Protein AF-A0A9E1YUM0-F1 (afdb_monomer_lite)

pLDDT: mean 78.28, std 11.98, range [48.81, 92.5]

Secondary structure (DSSP, 8-state):
-PPP------------STTSSHHHHHHHHHTS--S---SSS---SS-----------

Sequence (57 aa):
MTEDPTMRCGFVAVFGPPNAGKSTLVNAIVGAKVSIVTHKVQTTRGRVMGIRNIEGD

Radius of gyration: 15.19 Å; chains: 1; bounding box: 21×34×44 Å

Foldseek 3Di:
DDDDDDDDDDDDDFDDDWLPCSQVVLCVQLVHNQADHDPDTPRDPDDTDGDHDDDDD

Structure (mmCIF, N/CA/C/O backbone):
data_AF-A0A9E1YUM0-F1
#
_entry.id   AF-A0A9E1YUM0-F1
#
loop_
_atom_site.group_PDB
_atom_site.id
_atom_site.type_symbol
_atom_site.label_atom_id
_atom_site.label_alt_id
_atom_site.label_comp_id
_atom_site.label_asym_id
_atom_site.label_entity_id
_atom_site.label_seq_id
_atom_site.pdbx_PDB_ins_code
_atom_site.Cartn_x
_atom_site.Cartn_y
_atom_site.Cartn_z
_atom_site.occupancy
_atom_site.B_iso_or_equiv
_atom_site.auth_seq_id
_atom_site.auth_comp_id
_atom_site.auth_asym_id
_atom_site.auth_atom_id
_atom_site.pdbx_PDB_model_num
ATOM 1 N N . MET A 1 1 ? 13.155 -21.012 27.409 1.00 48.81 1 MET A N 1
ATOM 2 C CA . MET A 1 1 ? 12.279 -19.826 27.466 1.00 48.81 1 MET A CA 1
ATOM 3 C C . MET A 1 1 ? 11.939 -19.503 26.032 1.00 48.81 1 MET A C 1
ATOM 5 O O . MET A 1 1 ? 12.827 -19.128 25.284 1.00 48.81 1 MET A O 1
ATOM 9 N N . THR A 1 2 ? 10.728 -19.857 25.630 1.00 49.19 2 THR A N 1
ATOM 10 C CA . THR A 1 2 ? 10.202 -19.719 24.270 1.00 49.19 2 THR A CA 1
ATOM 11 C C . THR A 1 2 ? 10.025 -18.229 23.976 1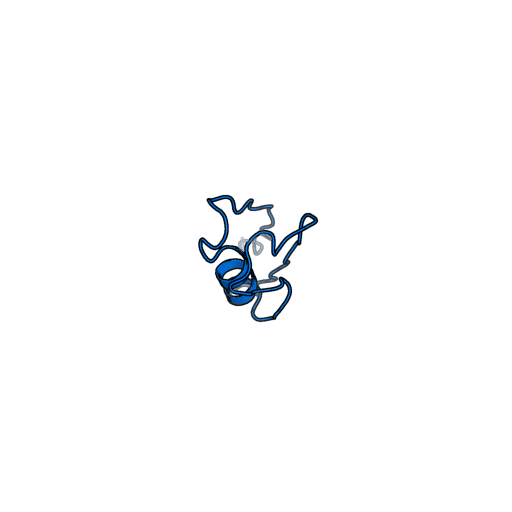.00 49.19 2 THR A C 1
ATOM 13 O O . THR A 1 2 ? 9.512 -17.516 24.833 1.00 49.19 2 THR A O 1
ATOM 16 N N . GLU A 1 3 ? 10.505 -17.745 22.831 1.00 63.50 3 GLU A N 1
ATOM 17 C CA . GLU A 1 3 ? 10.278 -16.358 22.413 1.00 63.50 3 GLU A CA 1
ATOM 18 C C . GLU A 1 3 ? 8.781 -16.156 22.141 1.00 63.50 3 GLU A C 1
ATOM 20 O O . GLU A 1 3 ? 8.187 -16.902 21.362 1.00 63.50 3 GLU A O 1
ATOM 25 N N . ASP A 1 4 ? 8.163 -15.169 22.794 1.00 65.44 4 ASP A N 1
ATOM 26 C CA . ASP A 1 4 ? 6.816 -14.727 22.434 1.00 65.44 4 ASP A CA 1
ATOM 27 C C . ASP A 1 4 ? 6.854 -14.111 21.025 1.00 65.44 4 ASP A C 1
ATOM 29 O O . ASP A 1 4 ? 7.742 -13.292 20.743 1.00 65.44 4 ASP A O 1
ATOM 33 N N . PRO A 1 5 ? 5.903 -14.445 20.130 1.00 68.69 5 PRO A N 1
ATOM 34 C CA . PRO A 1 5 ? 5.864 -13.854 18.802 1.00 68.69 5 PRO A CA 1
ATOM 35 C C . PRO A 1 5 ? 5.701 -12.341 18.944 1.00 68.69 5 PRO A C 1
ATOM 37 O O . PRO A 1 5 ? 4.691 -11.833 19.438 1.00 68.69 5 PRO A O 1
ATOM 40 N N . THR A 1 6 ? 6.732 -11.598 18.545 1.00 79.81 6 THR A N 1
ATOM 41 C CA . THR A 1 6 ? 6.737 -10.146 18.702 1.00 79.81 6 THR A CA 1
ATOM 42 C C . THR A 1 6 ? 5.748 -9.550 17.708 1.00 79.81 6 THR A C 1
ATOM 44 O O . THR A 1 6 ? 6.019 -9.497 16.508 1.00 79.81 6 THR A O 1
ATOM 47 N N . MET A 1 7 ? 4.601 -9.080 18.196 1.00 81.56 7 MET A N 1
ATOM 48 C CA . MET A 1 7 ? 3.643 -8.338 17.379 1.00 81.56 7 MET A CA 1
ATOM 49 C C . MET A 1 7 ? 4.280 -7.033 16.889 1.00 81.56 7 MET A C 1
ATOM 51 O O . MET A 1 7 ? 4.715 -6.202 17.688 1.00 81.56 7 MET A O 1
ATOM 55 N N . ARG A 1 8 ? 4.341 -6.847 15.566 1.00 85.75 8 ARG A N 1
ATOM 56 C CA . ARG A 1 8 ? 4.911 -5.651 14.927 1.00 85.75 8 ARG A CA 1
ATOM 57 C C . ARG A 1 8 ? 3.827 -4.880 14.187 1.00 85.75 8 ARG A C 1
ATOM 59 O O . ARG A 1 8 ? 3.090 -5.447 13.387 1.00 85.75 8 ARG A O 1
ATOM 66 N N . CYS A 1 9 ? 3.766 -3.571 14.410 1.00 89.88 9 CYS A N 1
ATOM 67 C CA . CYS A 1 9 ? 2.896 -2.661 13.671 1.00 89.88 9 CYS A CA 1
ATOM 68 C C . CYS A 1 9 ? 3.608 -1.326 13.410 1.00 89.88 9 CYS A C 1
ATOM 70 O O . CYS A 1 9 ? 4.558 -0.963 14.104 1.00 89.88 9 CYS A O 1
ATOM 72 N N . GLY A 1 10 ? 3.172 -0.597 12.383 1.00 91.50 10 GLY A N 1
ATOM 73 C CA . GLY A 1 10 ? 3.759 0.689 12.021 1.00 91.50 10 GLY A CA 1
ATOM 74 C C . GLY A 1 10 ? 3.017 1.375 10.880 1.00 91.50 10 GLY A C 1
ATOM 75 O O . GLY A 1 10 ? 2.154 0.784 10.231 1.00 91.50 10 GLY A O 1
ATOM 76 N N . PHE A 1 11 ? 3.368 2.635 10.632 1.00 92.50 11 PHE A N 1
ATOM 77 C CA . PHE A 1 11 ? 2.824 3.432 9.534 1.00 92.50 11 PHE A CA 1
ATOM 78 C C . PHE A 1 11 ? 3.883 3.639 8.455 1.00 92.50 11 PHE A C 1
ATOM 80 O O . PHE A 1 11 ? 5.039 3.929 8.757 1.00 92.50 11 PHE A O 1
ATOM 87 N N . VAL A 1 12 ? 3.471 3.547 7.192 1.00 91.75 12 VAL A N 1
ATOM 88 C CA . VAL A 1 12 ? 4.328 3.808 6.031 1.00 91.75 12 VAL A CA 1
ATOM 89 C C . VAL A 1 12 ? 3.648 4.843 5.150 1.00 91.75 12 VAL A C 1
ATOM 91 O O . VAL A 1 12 ? 2.473 4.707 4.808 1.00 91.75 12 VAL A O 1
ATOM 94 N N . ALA A 1 13 ? 4.385 5.886 4.779 1.00 91.38 13 ALA A N 1
ATOM 95 C CA . ALA A 1 13 ? 3.891 6.915 3.880 1.00 91.38 13 ALA A CA 1
ATOM 96 C C . ALA A 1 13 ? 4.432 6.695 2.460 1.00 91.38 13 ALA A C 1
ATOM 98 O O . ALA A 1 13 ? 5.623 6.459 2.271 1.00 91.38 13 ALA A O 1
ATOM 99 N N . VAL A 1 14 ? 3.552 6.785 1.458 1.00 88.62 14 VAL A N 1
ATOM 100 C CA . VAL A 1 14 ? 3.892 6.579 0.041 1.00 88.62 14 VAL A CA 1
ATOM 101 C C . VAL A 1 14 ? 3.699 7.893 -0.716 1.00 88.62 14 VAL A C 1
ATOM 103 O O . VAL A 1 14 ? 2.570 8.345 -0.917 1.00 88.62 14 VAL A O 1
ATOM 106 N N . PHE A 1 15 ? 4.800 8.501 -1.162 1.00 88.25 15 PHE A N 1
ATOM 107 C CA . PHE A 1 15 ? 4.822 9.791 -1.864 1.00 88.25 15 PHE A CA 1
ATOM 108 C C . PHE A 1 15 ? 5.477 9.676 -3.247 1.00 88.25 15 PHE A C 1
ATOM 110 O O . PHE A 1 15 ? 6.136 8.690 -3.556 1.00 88.25 15 PHE A O 1
ATOM 117 N N . GLY A 1 16 ? 5.254 10.674 -4.107 1.00 88.00 16 GLY A N 1
ATOM 118 C CA . GLY A 1 16 ? 5.797 10.711 -5.468 1.00 88.00 16 GLY A CA 1
ATOM 119 C C . GLY A 1 16 ? 4.905 11.471 -6.457 1.00 88.00 16 GLY A C 1
ATOM 120 O O . GLY A 1 16 ? 3.750 11.782 -6.129 1.00 88.00 16 GLY A O 1
ATOM 121 N N . PRO A 1 17 ? 5.402 11.739 -7.679 1.00 84.88 17 PRO A N 1
ATOM 122 C CA . PRO A 1 17 ? 4.722 12.578 -8.665 1.00 84.88 17 PRO A CA 1
ATOM 123 C C . PRO A 1 17 ? 3.337 12.033 -9.054 1.00 84.88 17 PRO A C 1
ATOM 125 O O . PRO A 1 17 ? 3.056 10.841 -8.857 1.00 84.88 17 PRO A O 1
ATOM 128 N N . PRO A 1 18 ? 2.421 12.879 -9.564 1.00 80.81 18 PRO A N 1
ATOM 129 C CA . PRO A 1 18 ? 1.118 12.433 -10.057 1.00 80.81 18 PRO A CA 1
ATOM 130 C C . PRO A 1 18 ? 1.253 11.232 -11.004 1.00 80.81 18 PRO A C 1
ATOM 132 O O . PRO A 1 18 ? 2.189 11.162 -11.789 1.00 80.81 18 PRO A O 1
ATOM 135 N N . ASN A 1 19 ? 0.338 10.265 -10.898 1.00 79.19 19 ASN A N 1
ATOM 136 C CA . ASN A 1 19 ? 0.306 9.048 -11.724 1.00 79.19 19 ASN A CA 1
ATOM 137 C C . ASN A 1 19 ? 1.536 8.118 -11.650 1.00 79.19 19 ASN A C 1
ATOM 139 O O . ASN A 1 19 ? 1.595 7.149 -12.396 1.00 79.19 19 ASN A O 1
ATOM 143 N N . ALA A 1 20 ? 2.450 8.301 -10.692 1.00 86.06 20 ALA A N 1
ATOM 144 C CA . ALA A 1 20 ? 3.595 7.404 -10.463 1.00 86.06 20 ALA A CA 1
ATOM 145 C C . ALA A 1 20 ? 3.238 5.981 -9.962 1.00 86.06 20 ALA A C 1
ATOM 147 O O . ALA A 1 20 ? 4.085 5.288 -9.414 1.00 86.06 20 ALA A O 1
ATOM 148 N N . GLY A 1 21 ? 1.973 5.558 -10.048 1.00 85.56 21 GLY A N 1
ATOM 149 C CA . GLY A 1 21 ? 1.552 4.219 -9.619 1.00 85.56 21 GLY A CA 1
ATOM 150 C C . GLY A 1 21 ? 1.383 4.024 -8.107 1.00 85.56 21 GLY A C 1
ATOM 151 O O . GLY A 1 21 ? 1.149 2.905 -7.665 1.00 85.56 21 GLY A O 1
ATOM 152 N N . LYS A 1 22 ? 1.424 5.093 -7.300 1.00 91.00 22 LYS A N 1
ATOM 153 C CA . LYS A 1 22 ? 1.267 5.021 -5.829 1.00 91.00 22 LYS A CA 1
ATOM 154 C C . LYS A 1 22 ? 0.020 4.244 -5.388 1.00 91.00 22 LYS A C 1
ATOM 156 O O . LYS A 1 22 ? 0.111 3.352 -4.555 1.00 91.00 22 LYS A O 1
ATOM 161 N N . SER A 1 23 ? -1.142 4.545 -5.973 1.00 86.06 23 SER A N 1
ATOM 162 C CA . SER A 1 23 ? -2.396 3.843 -5.664 1.00 86.06 23 SER A CA 1
ATOM 163 C C . SER A 1 23 ? -2.366 2.373 -6.089 1.00 86.06 23 SER A C 1
ATOM 165 O O . SER A 1 23 ? -2.937 1.532 -5.404 1.00 86.06 23 SER A O 1
ATOM 167 N N . THR A 1 24 ? -1.676 2.057 -7.188 1.00 89.44 24 THR A N 1
ATOM 168 C CA . THR A 1 24 ? -1.478 0.677 -7.652 1.00 89.44 24 THR A CA 1
ATOM 169 C C . THR A 1 24 ? -0.653 -0.114 -6.644 1.00 89.44 24 THR A C 1
ATOM 171 O O . THR A 1 24 ? -1.054 -1.209 -6.263 1.00 89.44 24 THR A O 1
ATOM 174 N N . LEU A 1 25 ? 0.445 0.468 -6.151 1.00 89.44 25 LEU A N 1
ATOM 175 C CA . LEU A 1 25 ? 1.287 -0.151 -5.129 1.00 89.44 25 LEU A CA 1
ATOM 176 C C . LEU A 1 25 ? 0.516 -0.389 -3.825 1.00 89.4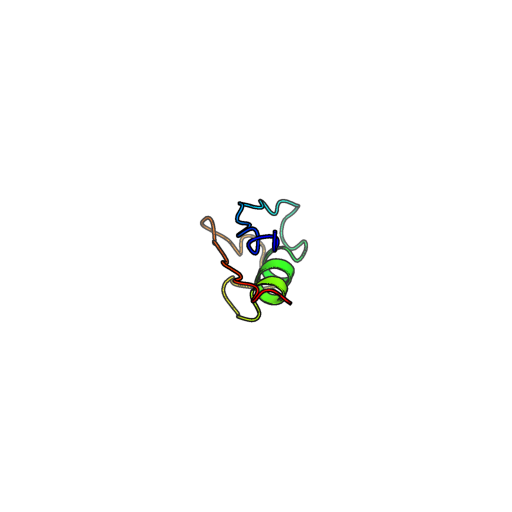4 25 LEU A C 1
ATOM 178 O O . LEU A 1 25 ? 0.563 -1.486 -3.279 1.00 89.44 25 LEU A O 1
ATOM 182 N N . VAL A 1 26 ? -0.229 0.611 -3.345 1.00 90.00 26 VAL A N 1
ATOM 183 C CA . VAL A 1 26 ? -1.032 0.477 -2.118 1.00 90.00 26 VAL A CA 1
ATOM 184 C C . VAL A 1 26 ? -2.072 -0.638 -2.259 1.00 90.00 26 VAL A C 1
ATOM 186 O O . VAL A 1 26 ? -2.194 -1.467 -1.362 1.00 90.00 26 VAL A O 1
ATOM 189 N N . ASN A 1 27 ? -2.774 -0.711 -3.394 1.00 89.50 27 ASN A N 1
ATOM 190 C CA . ASN A 1 27 ? -3.739 -1.782 -3.650 1.00 89.50 27 ASN A CA 1
ATOM 191 C C . ASN A 1 27 ? -3.075 -3.164 -3.689 1.00 89.50 27 ASN A C 1
ATOM 193 O O . ASN A 1 27 ? -3.628 -4.118 -3.148 1.00 89.50 27 ASN A O 1
ATOM 197 N N . ALA A 1 28 ? -1.890 -3.271 -4.295 1.00 89.56 28 ALA A N 1
ATOM 198 C CA . ALA A 1 28 ? -1.138 -4.521 -4.351 1.00 89.56 28 ALA A CA 1
ATOM 199 C C . ALA A 1 28 ? -0.668 -4.976 -2.960 1.00 89.56 28 ALA A C 1
ATOM 201 O O . ALA A 1 28 ? -0.786 -6.152 -2.633 1.00 89.56 28 ALA A O 1
ATOM 202 N N . ILE A 1 29 ? -0.185 -4.050 -2.122 1.00 89.81 29 ILE A N 1
ATOM 203 C CA . ILE A 1 29 ? 0.250 -4.359 -0.752 1.00 89.81 29 ILE A CA 1
ATOM 204 C C . ILE A 1 29 ? -0.933 -4.822 0.097 1.00 89.81 29 ILE A C 1
ATOM 206 O O . ILE A 1 29 ? -0.801 -5.789 0.838 1.00 89.81 29 ILE A O 1
ATOM 210 N N . VAL A 1 30 ? -2.078 -4.149 -0.001 1.00 89.00 30 VAL A N 1
ATOM 211 C CA . VAL A 1 30 ? -3.270 -4.489 0.791 1.00 89.00 30 VAL A CA 1
ATOM 212 C C . VAL A 1 30 ? -3.990 -5.730 0.248 1.00 89.00 30 VAL A C 1
ATOM 214 O O . VAL A 1 30 ? -4.718 -6.382 0.987 1.00 89.00 30 VAL A O 1
ATOM 217 N N . GLY A 1 31 ? -3.798 -6.074 -1.029 1.00 85.12 31 GLY A N 1
ATOM 218 C CA . GLY A 1 31 ? -4.494 -7.182 -1.694 1.00 85.12 31 GLY A CA 1
ATOM 219 C C . GLY A 1 31 ? -5.940 -6.860 -2.091 1.00 85.12 31 GLY A C 1
ATOM 220 O O . GLY A 1 31 ? -6.657 -7.726 -2.582 1.00 85.12 31 GLY A O 1
ATOM 221 N N . ALA A 1 32 ? -6.373 -5.610 -1.911 1.00 80.62 32 ALA A N 1
ATOM 222 C CA . ALA A 1 32 ? -7.712 -5.140 -2.239 1.00 80.62 32 ALA A CA 1
ATOM 223 C C . ALA A 1 32 ? -7.662 -3.739 -2.857 1.00 80.62 32 ALA A C 1
ATOM 225 O O . ALA A 1 32 ? -6.736 -2.956 -2.630 1.00 80.62 32 ALA A O 1
ATOM 226 N N . LYS A 1 33 ? -8.691 -3.397 -3.637 1.00 77.75 33 LYS A N 1
ATOM 227 C CA . LYS A 1 33 ? -8.814 -2.086 -4.285 1.00 77.75 33 LYS A CA 1
ATOM 228 C C . LYS A 1 33 ? -9.267 -1.021 -3.276 1.00 77.75 33 LYS A C 1
ATOM 230 O O . LYS A 1 33 ? -10.431 -0.635 -3.257 1.00 77.75 33 LYS A O 1
ATOM 235 N N . VAL A 1 34 ? -8.337 -0.550 -2.448 1.00 8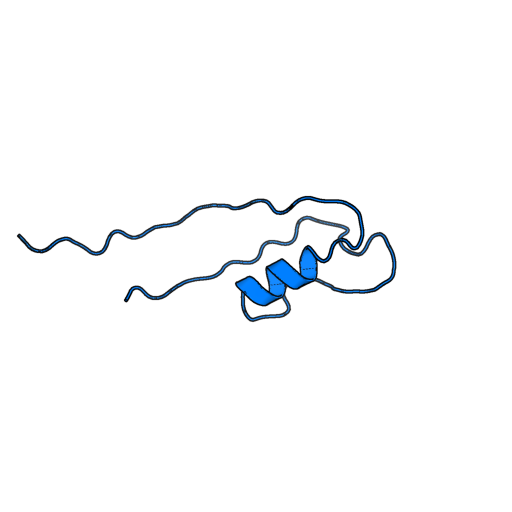0.75 34 VAL A N 1
ATOM 236 C CA . VAL A 1 34 ? -8.566 0.468 -1.403 1.00 80.75 34 VAL A CA 1
ATOM 237 C C . VAL A 1 34 ? -8.350 1.905 -1.882 1.00 80.75 34 VAL A C 1
ATOM 239 O O . VAL A 1 34 ? -8.859 2.843 -1.277 1.00 80.75 34 VAL A O 1
ATOM 242 N N . SER A 1 35 ? -7.620 2.094 -2.980 1.00 79.06 35 SER A N 1
ATOM 243 C CA . SER A 1 35 ? -7.341 3.393 -3.591 1.00 79.06 35 SER A CA 1
ATOM 244 C C . SER A 1 35 ? -7.753 3.419 -5.062 1.00 79.06 35 SER A C 1
ATOM 246 O O . SER A 1 35 ? -7.608 2.435 -5.797 1.00 79.06 35 SER A O 1
ATOM 248 N N . ILE A 1 36 ? -8.252 4.569 -5.516 1.00 76.50 36 ILE A N 1
ATOM 249 C CA . ILE A 1 36 ? -8.659 4.786 -6.907 1.00 76.50 36 ILE A CA 1
ATOM 250 C C . ILE A 1 36 ? -7.408 4.873 -7.797 1.00 76.50 36 ILE A C 1
ATOM 252 O O . ILE A 1 36 ? -6.459 5.603 -7.499 1.00 76.50 36 ILE A O 1
ATOM 256 N N . VAL A 1 37 ? -7.429 4.142 -8.915 1.00 68.94 37 VAL A N 1
ATOM 257 C CA . VAL A 1 37 ? -6.399 4.153 -9.965 1.00 68.94 37 VAL A CA 1
ATOM 258 C C . VAL A 1 37 ? -7.057 4.600 -11.272 1.00 68.94 37 VAL A C 1
ATOM 260 O O . VAL A 1 37 ? -8.051 4.009 -11.690 1.00 68.94 37 VAL A O 1
ATOM 263 N N . THR A 1 38 ? -6.536 5.652 -11.904 1.00 67.62 38 THR A N 1
ATOM 264 C CA . THR A 1 38 ? -6.957 6.113 -13.239 1.00 67.62 38 THR A CA 1
ATOM 265 C C . THR A 1 38 ? -5.841 6.932 -13.894 1.00 67.62 38 THR A C 1
ATOM 267 O O . THR A 1 38 ? -4.932 7.402 -13.215 1.00 67.62 38 THR A O 1
ATOM 270 N N . HIS 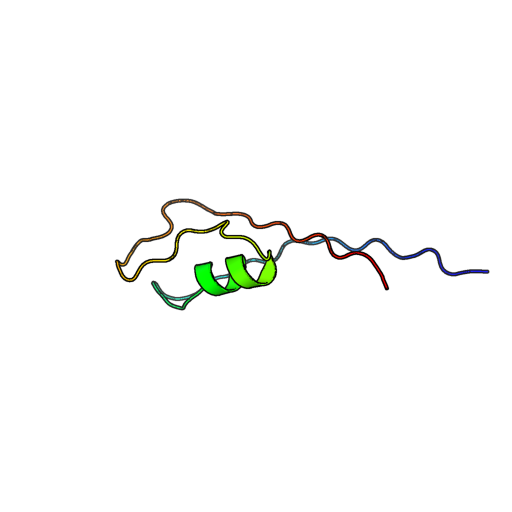A 1 39 ? -5.903 7.088 -15.218 1.00 64.81 39 HIS A N 1
ATOM 271 C C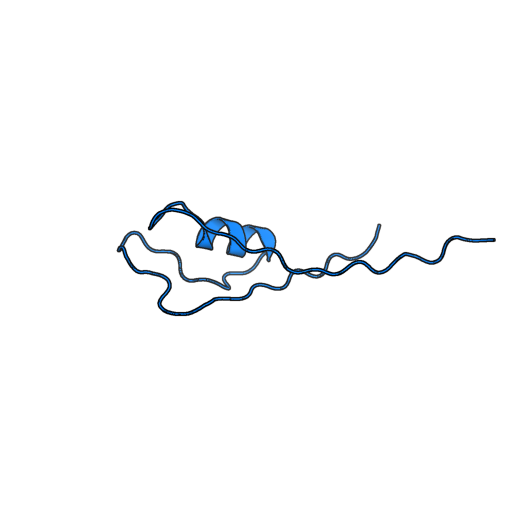A . HIS A 1 39 ? -4.931 7.846 -16.011 1.00 64.81 39 HIS A CA 1
ATOM 272 C C . HIS A 1 39 ? -5.139 9.369 -15.941 1.00 64.81 39 HIS A C 1
ATOM 274 O O . HIS A 1 39 ? -4.237 10.127 -16.297 1.00 64.81 39 HIS A O 1
ATOM 280 N N . LYS A 1 40 ? -6.303 9.844 -15.470 1.00 70.50 40 LYS A N 1
ATOM 281 C CA . LYS A 1 40 ? -6.517 11.278 -15.218 1.00 70.50 40 LYS A CA 1
ATOM 282 C C . LYS A 1 40 ? -5.634 11.730 -14.059 1.00 70.50 40 LYS A C 1
ATOM 284 O O . LYS A 1 40 ? -5.629 11.092 -13.020 1.00 70.50 40 LYS A O 1
ATOM 289 N N . VAL A 1 41 ? -4.916 12.841 -14.211 1.00 58.25 41 VAL A N 1
ATOM 290 C CA . VAL A 1 41 ? -4.211 13.475 -13.084 1.00 58.25 41 VAL A CA 1
ATOM 291 C C . VAL A 1 41 ? -5.194 13.845 -11.961 1.00 58.25 41 VAL A C 1
ATOM 293 O O . VAL A 1 41 ? -6.379 14.053 -12.214 1.00 58.25 41 VAL A O 1
ATOM 296 N N . GLN A 1 42 ? -4.690 13.938 -10.721 1.00 61.16 42 GLN A N 1
ATOM 297 C CA . GLN A 1 42 ? -5.463 14.320 -9.523 1.00 61.16 42 GLN A CA 1
ATOM 298 C C . GLN A 1 42 ? -6.459 13.249 -9.018 1.00 61.16 42 GLN A C 1
ATOM 300 O O . GLN A 1 42 ? -7.574 13.547 -8.590 1.00 61.16 42 GLN A O 1
ATOM 305 N N . THR A 1 43 ? -6.040 11.981 -9.027 1.00 59.53 43 THR A N 1
ATOM 306 C CA . THR A 1 43 ? -6.863 10.817 -8.638 1.00 59.53 43 THR A CA 1
ATOM 307 C C . THR A 1 43 ? -7.129 10.676 -7.140 1.00 59.53 43 THR A C 1
ATOM 309 O O . THR A 1 43 ? -8.078 10.002 -6.751 1.00 59.53 43 THR A O 1
ATOM 312 N N . THR A 1 44 ? -6.306 11.298 -6.292 1.00 60.28 44 THR A N 1
ATOM 313 C CA . THR A 1 44 ? -6.358 11.150 -4.831 1.00 60.28 44 THR A CA 1
ATOM 314 C C . THR A 1 44 ? -6.605 12.522 -4.201 1.00 60.28 44 THR A C 1
ATOM 316 O O . THR A 1 44 ? -5.671 13.291 -3.999 1.00 60.28 44 THR A O 1
ATOM 319 N N . ARG A 1 45 ? -7.880 12.861 -3.952 1.00 62.75 45 ARG A N 1
ATOM 320 C CA . ARG A 1 45 ? -8.308 14.162 -3.384 1.00 62.75 45 ARG A CA 1
ATOM 321 C C . ARG A 1 45 ? -8.235 14.229 -1.847 1.00 62.75 45 ARG A C 1
ATOM 323 O O . ARG A 1 45 ? -8.388 15.304 -1.286 1.00 62.75 45 ARG A O 1
ATOM 330 N N . GLY A 1 46 ? -7.969 13.101 -1.185 1.00 65.06 46 GLY A N 1
ATOM 331 C CA . GLY A 1 46 ? -7.767 12.979 0.262 1.00 65.06 46 GLY A CA 1
ATOM 332 C C . GLY A 1 46 ? -6.847 11.799 0.591 1.00 65.06 46 GLY A C 1
ATOM 333 O O . GLY A 1 46 ? -6.629 10.933 -0.256 1.00 65.06 46 GLY A O 1
ATOM 334 N N . ARG A 1 47 ? -6.273 11.767 1.799 1.00 65.62 47 ARG A N 1
ATOM 335 C CA . ARG A 1 47 ? -5.370 10.687 2.236 1.00 65.62 47 ARG A CA 1
ATOM 336 C C . ARG A 1 47 ? -6.131 9.358 2.296 1.00 65.62 47 ARG A C 1
ATOM 338 O O . ARG A 1 47 ? -7.055 9.215 3.086 1.00 65.62 47 ARG A O 1
ATOM 345 N N . VAL A 1 48 ? -5.714 8.387 1.487 1.00 76.38 48 VAL A N 1
ATOM 346 C CA . VAL A 1 48 ? -6.234 7.012 1.521 1.00 76.38 48 VAL A CA 1
ATOM 347 C C . VAL A 1 48 ? -5.318 6.171 2.406 1.00 76.38 48 VAL A C 1
ATOM 349 O O . VAL A 1 48 ? -4.103 6.194 2.215 1.00 76.38 48 VAL A O 1
ATOM 352 N N . MET A 1 49 ? -5.887 5.449 3.374 1.00 80.06 49 MET A N 1
ATOM 353 C CA . MET A 1 49 ? -5.146 4.519 4.229 1.00 80.06 49 MET A CA 1
ATOM 354 C C . MET A 1 49 ? -5.501 3.078 3.883 1.00 80.06 49 MET A C 1
ATOM 356 O O . MET A 1 49 ? -6.667 2.699 3.919 1.00 80.06 49 MET A O 1
ATOM 360 N N . GLY A 1 50 ? -4.479 2.289 3.565 1.00 84.19 50 GLY A N 1
ATOM 361 C CA . GLY A 1 50 ? -4.570 0.841 3.443 1.00 84.19 50 GLY A CA 1
ATOM 362 C C . GLY A 1 50 ? -3.955 0.175 4.670 1.00 84.19 50 GLY A C 1
ATOM 363 O O . GLY A 1 50 ? -2.874 0.582 5.092 1.00 84.19 50 GLY A O 1
ATOM 364 N N . ILE A 1 51 ? -4.628 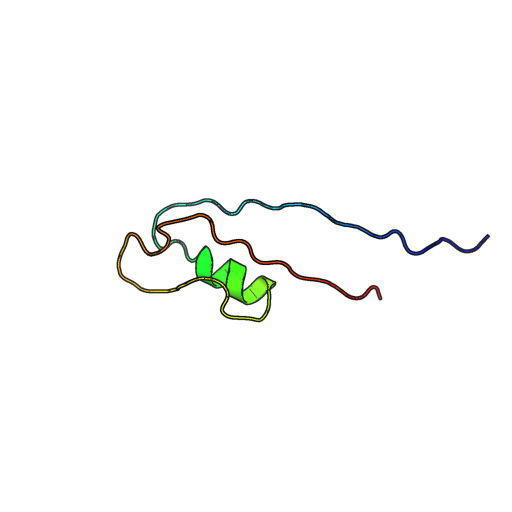-0.827 5.236 1.00 87.62 51 ILE A N 1
ATOM 365 C CA . ILE A 1 51 ? -4.111 -1.631 6.351 1.00 87.62 51 ILE A CA 1
ATOM 366 C C . ILE A 1 51 ? -3.914 -3.052 5.832 1.00 87.62 51 ILE A C 1
ATOM 368 O O . ILE A 1 51 ? -4.846 -3.638 5.286 1.00 87.62 51 ILE A O 1
ATOM 372 N N . ARG A 1 52 ? -2.704 -3.592 5.993 1.00 88.38 52 ARG A N 1
ATOM 373 C CA . ARG A 1 52 ? -2.397 -4.993 5.706 1.00 88.38 52 ARG A CA 1
ATOM 374 C C . ARG A 1 52 ? -2.015 -5.676 7.013 1.00 88.38 52 ARG A C 1
ATOM 376 O O . ARG A 1 52 ? -0.984 -5.341 7.588 1.00 88.38 52 ARG A O 1
ATOM 383 N N . ASN A 1 53 ? -2.830 -6.633 7.440 1.00 89.25 53 ASN A N 1
ATOM 384 C CA . ASN A 1 53 ? -2.464 -7.559 8.506 1.00 89.25 53 ASN A CA 1
ATOM 385 C C . ASN A 1 53 ? -1.715 -8.733 7.871 1.00 89.25 53 ASN A C 1
ATOM 387 O O . ASN A 1 53 ? -2.130 -9.238 6.828 1.00 89.25 53 ASN A O 1
ATOM 391 N N . ILE A 1 54 ? -0.591 -9.117 8.463 1.00 85.00 54 ILE A N 1
ATOM 392 C CA . ILE A 1 54 ? 0.218 -10.256 8.032 1.00 85.00 54 ILE A CA 1
ATOM 393 C C . ILE A 1 54 ? 0.145 -11.247 9.191 1.00 85.00 54 ILE A C 1
ATOM 395 O O . ILE A 1 54 ? 0.475 -10.875 10.317 1.00 85.00 54 ILE A O 1
ATOM 399 N N . GLU A 1 55 ? -0.359 -12.453 8.941 1.00 79.31 55 GLU A N 1
ATOM 400 C CA . GLU A 1 55 ? -0.262 -13.539 9.919 1.00 79.31 55 GLU A CA 1
ATOM 401 C C . GLU A 1 55 ? 1.211 -13.946 10.043 1.00 79.31 55 GLU A C 1
ATOM 403 O O . GLU A 1 55 ? 1.938 -13.946 9.049 1.00 79.31 55 GLU A O 1
ATOM 408 N N . GLY A 1 56 ? 1.670 -14.176 11.275 1.00 66.81 56 GLY A N 1
ATOM 409 C CA . GLY A 1 56 ? 3.050 -14.576 11.534 1.00 66.81 56 GLY A CA 1
ATOM 410 C C . GLY A 1 56 ? 3.280 -16.009 11.070 1.00 66.81 56 GLY A C 1
ATOM 411 O O . GLY A 1 56 ? 2.495 -16.881 11.436 1.00 66.81 56 GLY A O 1
ATOM 412 N N . ASP A 1 57 ? 4.330 -16.219 10.275 1.00 55.88 57 ASP A N 1
ATOM 413 C CA . ASP A 1 57 ? 4.961 -17.537 10.126 1.00 55.88 57 ASP A CA 1
ATOM 414 C C . ASP A 1 57 ? 5.611 -17.971 11.451 1.00 55.88 57 ASP A C 1
ATOM 416 O O . ASP A 1 57 ? 6.177 -17.089 12.148 1.00 55.88 57 ASP A O 1
#